Protein AF-A0AA94EML4-F1 (afdb_monomer_lite)

Secondary structure (DSSP, 8-state):
-----EEEEEEEPTTHHHHHHHHHHHHHHH-PPP-HHHHHHHHHHHEEEEEEE---

Radius of gyration: 16.86 Å; chains: 1; bounding box: 46×14×43 Å

Organism: NCBI:txid198620

Sequence (56 aa):
MSAITVTVSIKLAWWVPAYIAGVRFMSELTGLEPDIDRVQAWIMRGINFQVFDNKR

pLDDT: mean 86.9, std 11.48, range [46.38, 96.56]

Structure (mmCIF, N/CA/C/O backbone):
data_AF-A0AA94EML4-F1
#
_entry.id   AF-A0AA94EML4-F1
#
loop_
_atom_site.group_PDB
_atom_site.id
_atom_site.type_symbol
_atom_site.label_atom_id
_atom_site.label_alt_id
_atom_site.label_comp_id
_atom_site.label_asym_id
_atom_site.label_entity_id
_atom_site.label_seq_id
_atom_site.pdbx_PDB_ins_code
_atom_site.Cartn_x
_atom_site.Cartn_y
_atom_site.Cartn_z
_atom_site.occupancy
_atom_site.B_iso_or_equiv
_atom_site.auth_seq_id
_atom_site.auth_comp_id
_atom_site.auth_asym_id
_atom_site.auth_atom_id
_atom_site.pdbx_PDB_model_num
ATOM 1 N N . MET A 1 1 ? -35.771 -0.330 15.861 1.00 46.38 1 MET A N 1
ATOM 2 C CA . MET A 1 1 ? -34.505 -0.644 15.166 1.00 46.38 1 MET A CA 1
ATOM 3 C C . MET A 1 1 ? -33.389 -0.536 16.186 1.00 46.38 1 MET A C 1
ATOM 5 O O . MET A 1 1 ? -33.253 0.526 16.776 1.00 46.38 1 MET A O 1
ATOM 9 N N . SER A 1 2 ? -32.678 -1.628 16.467 1.00 63.56 2 SER A N 1
ATOM 10 C CA . SER A 1 2 ? -31.515 -1.593 17.363 1.00 63.56 2 SER A CA 1
ATOM 11 C C . SER A 1 2 ? -30.303 -1.093 16.574 1.00 63.56 2 SER A C 1
ATOM 13 O O . SER A 1 2 ? -30.085 -1.569 15.461 1.00 63.56 2 SER A O 1
ATOM 15 N N . ALA A 1 3 ? -29.559 -0.122 17.105 1.00 72.94 3 ALA A N 1
ATOM 16 C CA . ALA A 1 3 ? -28.360 0.426 16.474 1.00 72.94 3 ALA A CA 1
ATOM 17 C C . ALA A 1 3 ? -27.118 -0.100 17.203 1.00 72.94 3 ALA A C 1
ATOM 19 O O . ALA A 1 3 ? -26.993 0.074 18.414 1.00 72.94 3 ALA A O 1
ATOM 20 N N . ILE A 1 4 ? -26.217 -0.747 16.465 1.00 80.06 4 ILE A N 1
ATOM 21 C CA . ILE A 1 4 ? -24.926 -1.225 16.972 1.00 80.06 4 ILE A CA 1
ATOM 22 C C . ILE A 1 4 ? -23.855 -0.272 16.442 1.00 80.06 4 ILE A C 1
ATOM 24 O O . ILE A 1 4 ? -23.729 -0.099 15.230 1.00 80.06 4 ILE A O 1
ATOM 28 N N . THR A 1 5 ? -23.092 0.346 17.343 1.00 79.06 5 THR A N 1
ATOM 29 C CA . THR A 1 5 ? -21.973 1.228 16.988 1.00 79.06 5 THR A CA 1
ATOM 30 C C . THR A 1 5 ? -20.668 0.471 17.189 1.00 79.06 5 THR A C 1
ATOM 32 O O . THR A 1 5 ? -20.335 0.110 18.315 1.00 79.06 5 THR A O 1
ATOM 35 N N . VAL A 1 6 ? -19.920 0.254 16.108 1.00 82.06 6 VAL A N 1
ATOM 36 C CA . VAL A 1 6 ? -18.604 -0.401 16.138 1.00 82.06 6 VAL A CA 1
ATOM 37 C C . VAL A 1 6 ? -17.534 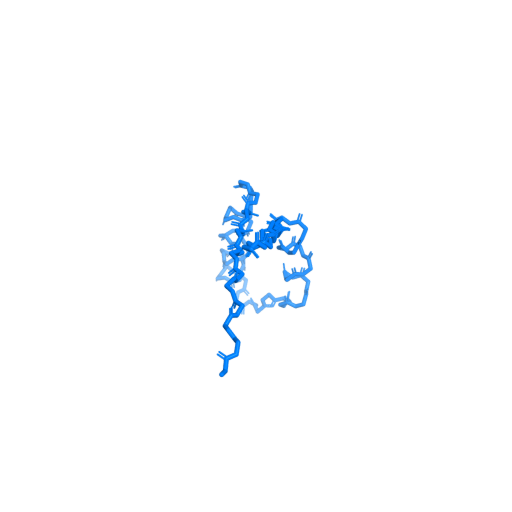0.622 15.783 1.00 82.06 6 VAL A C 1
ATOM 39 O O . VAL A 1 6 ? -17.657 1.322 14.778 1.00 82.06 6 VAL A O 1
ATOM 42 N N . THR A 1 7 ? -16.471 0.692 16.584 1.00 82.12 7 THR A N 1
ATOM 43 C CA . THR A 1 7 ? -15.320 1.557 16.307 1.00 82.12 7 THR A CA 1
ATOM 44 C C . THR A 1 7 ? -14.162 0.698 15.813 1.00 82.12 7 THR A C 1
ATOM 46 O O . THR A 1 7 ? -13.691 -0.186 16.523 1.00 82.12 7 THR A O 1
ATOM 49 N N . VAL A 1 8 ? -13.672 0.959 14.600 1.00 81.75 8 VAL A N 1
ATOM 50 C CA . VAL A 1 8 ? -12.519 0.251 14.020 1.00 81.75 8 VAL A CA 1
ATOM 51 C C . VAL A 1 8 ? -11.329 1.202 13.959 1.00 81.75 8 VAL A C 1
ATOM 53 O O . VAL A 1 8 ? -11.411 2.265 13.350 1.00 81.75 8 VAL A O 1
ATOM 56 N N . SER A 1 9 ? -10.211 0.822 14.578 1.00 83.75 9 SER A N 1
ATOM 57 C CA . SER A 1 9 ? -8.934 1.525 14.449 1.00 83.75 9 SER A CA 1
ATOM 58 C C . SER A 1 9 ? -7.991 0.719 13.564 1.00 83.75 9 SER A C 1
ATOM 60 O O . SER A 1 9 ? -7.744 -0.462 13.808 1.00 83.75 9 SER A O 1
ATOM 62 N N . ILE A 1 10 ? -7.459 1.368 12.532 1.00 86.25 10 ILE A N 1
ATOM 63 C CA . ILE A 1 10 ? -6.489 0.778 11.611 1.00 86.25 10 ILE A CA 1
ATOM 64 C C . ILE A 1 10 ? -5.126 1.371 11.950 1.00 86.25 10 ILE A C 1
ATOM 66 O O . ILE A 1 10 ? -4.920 2.577 11.817 1.00 86.25 10 ILE A O 1
ATOM 70 N N . LYS A 1 11 ? -4.189 0.533 12.395 1.00 89.25 11 LYS A N 1
ATOM 71 C CA . LYS A 1 11 ? -2.798 0.932 12.629 1.00 89.25 11 LYS A CA 1
ATOM 72 C C . LYS A 1 11 ? -1.935 0.445 11.477 1.00 89.25 11 LYS A C 1
ATOM 74 O O . LYS A 1 11 ? -1.883 -0.749 11.199 1.00 89.25 11 LYS A O 1
ATOM 79 N N . LEU A 1 12 ? -1.250 1.379 10.830 1.00 91.94 12 LEU A N 1
ATOM 80 C CA . LEU A 1 12 ? -0.259 1.099 9.798 1.00 91.94 12 LEU A CA 1
ATOM 81 C C . LEU A 1 12 ? 1.124 0.999 10.441 1.00 91.94 12 LEU A C 1
ATOM 83 O O . LEU A 1 12 ? 1.505 1.848 11.248 1.00 91.94 12 LEU A O 1
ATOM 87 N N . ALA A 1 13 ? 1.891 -0.020 10.071 1.00 93.12 13 ALA A N 1
ATOM 88 C CA . ALA A 1 13 ? 3.295 -0.097 10.429 1.00 93.12 13 ALA A CA 1
ATOM 89 C C . ALA A 1 13 ? 4.074 1.022 9.722 1.00 93.12 13 ALA A C 1
ATOM 91 O O . ALA A 1 13 ? 3.820 1.349 8.563 1.00 93.12 13 ALA A O 1
ATOM 92 N N . TRP A 1 14 ? 5.056 1.589 10.421 1.00 94.50 14 TRP A N 1
ATOM 93 C CA . TRP A 1 14 ? 5.822 2.755 9.967 1.00 94.50 14 TRP A CA 1
ATOM 94 C C . TRP A 1 14 ? 6.536 2.551 8.617 1.00 94.50 14 TRP A C 1
ATOM 96 O O . TRP A 1 14 ? 6.786 3.516 7.902 1.00 94.50 14 TRP A O 1
ATOM 106 N N . TRP A 1 15 ? 6.836 1.302 8.247 1.00 94.12 15 TRP A N 1
ATOM 107 C CA . TRP A 1 15 ? 7.526 0.952 7.004 1.00 94.12 15 TRP A CA 1
ATOM 108 C C . TRP A 1 15 ? 6.600 0.875 5.778 1.00 94.12 15 TRP A C 1
ATOM 110 O O . TRP A 1 15 ? 7.080 0.990 4.652 1.00 94.12 15 TRP A O 1
ATOM 120 N N . VAL A 1 16 ? 5.285 0.698 5.965 1.00 93.69 16 VAL A N 1
ATOM 121 C CA . VAL A 1 16 ? 4.303 0.543 4.871 1.00 93.69 16 VAL A CA 1
ATOM 122 C C . VAL A 1 16 ? 4.321 1.717 3.881 1.00 93.69 16 VAL A C 1
ATOM 124 O O . VAL A 1 16 ? 4.424 1.458 2.681 1.00 93.69 16 VAL A O 1
ATOM 127 N N . PRO A 1 17 ? 4.270 2.995 4.311 1.00 92.81 17 PRO A N 1
ATOM 128 C CA . PRO A 1 17 ? 4.303 4.114 3.368 1.00 92.81 17 PRO A CA 1
ATOM 129 C C . PRO A 1 17 ? 5.614 4.182 2.572 1.00 92.81 17 PRO A C 1
ATOM 131 O O . PRO A 1 17 ? 5.584 4.443 1.371 1.00 92.81 17 PRO A O 1
ATOM 134 N N . ALA A 1 18 ? 6.756 3.891 3.205 1.00 95.19 18 ALA A N 1
ATOM 135 C CA . ALA A 1 18 ? 8.050 3.857 2.521 1.00 95.19 18 ALA A CA 1
ATOM 136 C C . ALA A 1 18 ? 8.126 2.714 1.493 1.00 95.19 18 ALA A C 1
ATOM 138 O O . ALA A 1 18 ? 8.632 2.907 0.390 1.00 95.19 18 ALA A O 1
ATOM 139 N N . TYR A 1 19 ? 7.569 1.544 1.820 1.00 94.31 19 TYR A N 1
ATOM 140 C CA . TYR A 1 19 ? 7.468 0.417 0.892 1.00 94.31 19 TYR A CA 1
ATOM 141 C C . TYR A 1 19 ? 6.616 0.759 -0.336 1.00 94.31 19 TYR A C 1
ATOM 143 O O . TYR A 1 19 ? 7.063 0.542 -1.459 1.00 94.31 19 TYR A O 1
ATOM 151 N N . ILE A 1 20 ? 5.431 1.351 -0.143 1.00 93.50 20 ILE A N 1
ATOM 152 C CA . ILE A 1 20 ? 4.550 1.762 -1.250 1.00 93.50 20 ILE A CA 1
ATOM 153 C C . ILE A 1 20 ? 5.246 2.797 -2.142 1.00 93.50 20 ILE A C 1
ATOM 155 O O . ILE A 1 20 ? 5.181 2.690 -3.366 1.00 93.50 20 ILE A O 1
ATOM 159 N N . ALA A 1 21 ? 5.956 3.763 -1.548 1.00 95.25 21 ALA A N 1
ATOM 160 C CA . ALA A 1 21 ? 6.745 4.732 -2.304 1.00 95.25 21 ALA A CA 1
ATOM 161 C C . ALA A 1 21 ? 7.843 4.051 -3.142 1.00 95.25 21 ALA A C 1
ATOM 163 O O . ALA A 1 21 ? 8.013 4.388 -4.311 1.00 95.25 21 ALA A O 1
ATOM 164 N N . GLY A 1 22 ? 8.536 3.054 -2.581 1.00 95.44 22 GLY A N 1
ATOM 165 C CA . GLY A 1 22 ? 9.536 2.263 -3.301 1.00 95.44 22 GLY A CA 1
ATOM 166 C C . GLY A 1 22 ? 8.945 1.441 -4.450 1.00 95.44 22 GLY A C 1
ATOM 167 O O . GLY A 1 22 ? 9.498 1.437 -5.546 1.00 95.44 22 GLY A O 1
ATOM 168 N N . VAL A 1 23 ? 7.797 0.791 -4.235 1.00 94.75 23 VAL A N 1
ATOM 169 C CA . VAL A 1 23 ? 7.083 0.044 -5.287 1.00 94.75 23 VAL A CA 1
ATOM 170 C C . VAL A 1 23 ? 6.660 0.977 -6.418 1.00 94.75 23 VAL A C 1
ATOM 172 O O . VAL A 1 23 ? 6.890 0.663 -7.584 1.00 94.75 23 VAL A O 1
ATOM 175 N N . ARG A 1 24 ? 6.100 2.145 -6.084 1.00 94.62 24 ARG A N 1
ATOM 176 C CA . ARG A 1 24 ? 5.730 3.162 -7.071 1.00 94.62 24 ARG A CA 1
ATOM 177 C C . ARG A 1 24 ? 6.944 3.637 -7.864 1.00 94.62 24 ARG A C 1
ATOM 179 O O . ARG A 1 24 ? 6.886 3.649 -9.086 1.00 94.62 24 ARG A O 1
ATOM 186 N N . PHE A 1 25 ? 8.039 3.976 -7.187 1.00 96.25 25 PHE A N 1
ATOM 187 C CA . PHE A 1 25 ? 9.271 4.404 -7.847 1.00 96.25 25 PHE A CA 1
ATOM 188 C C . PHE A 1 25 ? 9.810 3.333 -8.801 1.00 96.25 25 PHE A C 1
ATOM 190 O O . PHE A 1 25 ? 10.185 3.647 -9.923 1.00 96.25 25 PHE A O 1
ATOM 197 N N . MET A 1 26 ? 9.802 2.059 -8.398 1.00 94.81 26 MET A N 1
ATOM 198 C CA . MET A 1 26 ? 10.241 0.962 -9.266 1.00 94.81 26 MET A CA 1
ATOM 199 C C . MET A 1 26 ? 9.297 0.743 -10.451 1.00 94.81 26 MET A C 1
ATOM 201 O O . MET A 1 26 ? 9.770 0.440 -11.543 1.00 94.81 26 MET A O 1
ATOM 205 N N . SER A 1 27 ? 7.989 0.926 -10.268 1.00 94.94 27 SER A N 1
ATOM 206 C CA . SER A 1 27 ? 7.021 0.887 -11.369 1.00 94.94 27 SER A CA 1
ATOM 207 C C . SER A 1 27 ? 7.261 2.025 -12.365 1.00 94.94 27 SER A C 1
ATOM 209 O O . SER A 1 27 ? 7.361 1.773 -13.561 1.00 94.94 27 SER A O 1
ATOM 211 N N . GLU A 1 28 ? 7.474 3.253 -11.881 1.00 94.69 28 GLU A N 1
ATOM 212 C CA . GLU A 1 28 ? 7.812 4.411 -12.722 1.00 94.69 28 GLU A CA 1
ATOM 2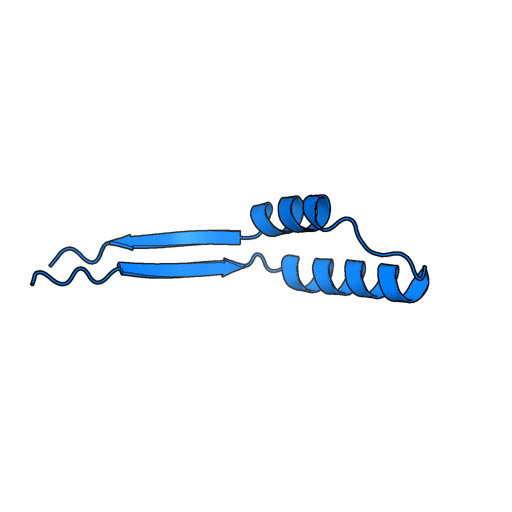13 C C . GLU A 1 28 ? 9.167 4.229 -13.432 1.00 94.69 28 GLU A C 1
ATOM 215 O O . GLU A 1 28 ? 9.305 4.582 -14.601 1.00 94.69 28 GLU A O 1
ATOM 220 N N . LEU A 1 29 ? 10.156 3.635 -12.756 1.00 96.56 29 LEU A N 1
ATOM 221 C CA . LEU A 1 29 ? 11.499 3.412 -13.296 1.00 96.56 29 LEU A CA 1
ATOM 222 C C . LEU A 1 29 ? 11.541 2.303 -14.356 1.00 96.56 29 LEU A C 1
ATOM 224 O O . LEU A 1 29 ? 12.277 2.410 -15.333 1.00 96.56 29 LEU A O 1
ATOM 228 N N . THR A 1 30 ? 10.794 1.218 -14.147 1.00 94.06 30 THR A N 1
ATOM 229 C CA . THR A 1 30 ? 10.795 0.048 -15.045 1.00 94.06 30 THR A CA 1
ATOM 230 C C . THR A 1 30 ? 9.704 0.107 -16.110 1.00 94.06 30 THR A C 1
ATOM 232 O O . THR A 1 30 ? 9.776 -0.632 -17.089 1.00 94.06 30 THR A O 1
ATOM 235 N N . GLY A 1 31 ? 8.693 0.961 -15.926 1.00 93.81 31 GLY A N 1
ATOM 236 C CA . GLY A 1 31 ? 7.495 1.012 -16.762 1.00 93.81 31 GLY A CA 1
ATOM 237 C C . GLY A 1 31 ? 6.578 -0.206 -16.608 1.00 93.81 31 GLY A C 1
ATOM 238 O O . GLY A 1 31 ? 5.662 -0.376 -17.409 1.00 93.81 31 GLY A O 1
ATOM 239 N N . LEU A 1 32 ? 6.831 -1.070 -15.619 1.00 93.06 32 LEU A N 1
ATOM 240 C CA . LEU A 1 32 ? 6.054 -2.280 -15.364 1.00 93.06 32 LEU A CA 1
ATOM 241 C C . LEU A 1 32 ? 5.021 -2.039 -14.267 1.00 93.06 32 LEU A C 1
ATOM 243 O O . LEU A 1 32 ? 5.272 -1.327 -13.289 1.00 93.06 32 LEU A O 1
ATOM 247 N N . GLU A 1 33 ? 3.869 -2.687 -14.401 1.00 92.50 33 GLU A N 1
ATOM 248 C CA . GLU A 1 33 ? 2.859 -2.691 -13.352 1.00 92.50 33 GLU A CA 1
ATOM 249 C C . GLU A 1 33 ? 3.291 -3.620 -12.209 1.00 92.50 33 GLU A C 1
ATOM 251 O O . GLU A 1 33 ? 3.730 -4.752 -12.449 1.00 92.50 33 GLU A O 1
ATOM 256 N N . PRO A 1 34 ? 3.205 -3.160 -10.952 1.00 89.75 34 PRO A N 1
ATOM 257 C CA . PRO A 1 34 ? 3.480 -4.014 -9.816 1.00 89.75 34 PRO A CA 1
ATOM 258 C C . PRO A 1 34 ? 2.370 -5.056 -9.668 1.00 89.75 34 PRO A C 1
ATOM 260 O O . PRO A 1 34 ? 1.187 -4.753 -9.810 1.00 89.75 34 PRO A O 1
ATOM 263 N N . ASP A 1 35 ? 2.759 -6.278 -9.315 1.00 92.75 35 ASP A N 1
ATOM 264 C CA . ASP A 1 35 ? 1.827 -7.339 -8.937 1.00 92.75 35 ASP A CA 1
ATOM 265 C C . ASP A 1 35 ? 1.060 -6.927 -7.667 1.00 92.75 35 ASP A C 1
ATOM 267 O O . ASP A 1 35 ? 1.601 -6.932 -6.552 1.00 92.75 35 ASP A O 1
ATOM 271 N N . ILE A 1 36 ? -0.197 -6.517 -7.858 1.00 92.19 36 ILE A N 1
ATOM 272 C CA . ILE A 1 36 ? -1.051 -5.958 -6.807 1.00 92.19 36 ILE A CA 1
ATOM 273 C C . ILE A 1 36 ? -1.355 -6.993 -5.725 1.00 92.19 36 ILE A C 1
ATOM 275 O O . ILE A 1 36 ? -1.338 -6.632 -4.548 1.00 92.19 36 ILE A O 1
ATOM 279 N N . ASP A 1 37 ? -1.551 -8.266 -6.074 1.00 94.62 37 ASP A N 1
ATOM 280 C CA . ASP A 1 37 ? -1.799 -9.332 -5.099 1.00 94.62 37 ASP A CA 1
ATOM 281 C C . ASP A 1 37 ? -0.610 -9.484 -4.146 1.00 94.62 37 ASP A C 1
ATOM 283 O O . ASP A 1 37 ? -0.760 -9.569 -2.919 1.00 94.62 37 ASP A O 1
ATOM 287 N N . ARG A 1 38 ? 0.609 -9.434 -4.693 1.00 92.19 38 ARG A N 1
ATOM 288 C CA . ARG A 1 38 ? 1.833 -9.509 -3.890 1.00 92.19 38 ARG A CA 1
ATOM 289 C C . ARG A 1 38 ? 2.022 -8.275 -3.012 1.00 92.19 38 ARG A C 1
ATOM 291 O O . ARG A 1 38 ? 2.388 -8.411 -1.841 1.00 92.19 38 ARG A O 1
ATOM 298 N N . VAL A 1 39 ? 1.786 -7.085 -3.559 1.00 94.06 39 VAL A N 1
ATOM 299 C CA . VAL A 1 39 ? 1.877 -5.818 -2.817 1.00 94.06 39 VAL A CA 1
ATOM 300 C C . VAL A 1 39 ? 0.851 -5.790 -1.684 1.00 94.06 39 VAL A C 1
ATOM 302 O O . VAL A 1 39 ? 1.201 -5.467 -0.548 1.00 94.06 39 VAL A O 1
ATOM 305 N N . GLN A 1 40 ? -0.385 -6.212 -1.949 1.00 93.56 40 GLN A N 1
ATOM 306 C CA . GLN A 1 40 ? -1.447 -6.319 -0.955 1.00 93.56 40 GLN A CA 1
ATOM 307 C C . GLN A 1 40 ? -1.070 -7.300 0.157 1.00 93.56 40 GLN A C 1
ATOM 309 O O . GLN A 1 40 ? -1.198 -6.957 1.332 1.00 93.56 40 GLN A O 1
ATOM 314 N N . ALA A 1 41 ? -0.547 -8.484 -0.174 1.00 93.56 41 ALA A N 1
ATOM 315 C CA . ALA A 1 41 ? -0.107 -9.457 0.825 1.00 93.56 41 ALA A CA 1
ATOM 316 C C . ALA A 1 41 ? 0.986 -8.895 1.752 1.00 93.56 41 ALA A C 1
ATOM 318 O O . ALA A 1 41 ? 0.997 -9.184 2.951 1.00 93.56 41 ALA A O 1
ATOM 319 N N . TRP A 1 42 ? 1.893 -8.068 1.224 1.00 93.50 42 TRP A N 1
ATOM 320 C CA . TRP A 1 42 ? 2.891 -7.368 2.033 1.00 93.50 42 TRP A CA 1
ATOM 321 C C . TRP A 1 42 ? 2.267 -6.284 2.905 1.00 93.50 42 TRP A C 1
ATOM 323 O O . TRP A 1 42 ? 2.488 -6.283 4.114 1.00 93.50 42 TRP A O 1
ATOM 333 N N . ILE A 1 43 ? 1.450 -5.402 2.332 1.00 92.75 43 ILE A N 1
ATOM 334 C CA . ILE A 1 43 ? 0.794 -4.317 3.071 1.00 92.75 43 ILE A CA 1
ATOM 335 C C . ILE A 1 43 ? -0.075 -4.876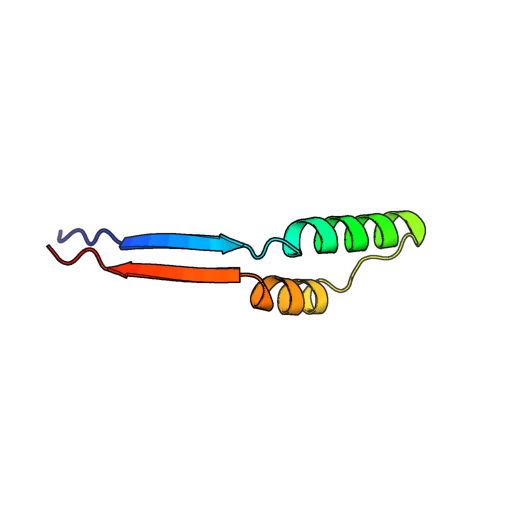 4.205 1.00 92.75 43 ILE A C 1
ATOM 337 O O . ILE A 1 43 ? -0.010 -4.369 5.322 1.00 92.75 43 ILE A O 1
ATOM 341 N N . MET A 1 44 ? -0.811 -5.966 3.969 1.00 92.81 44 MET A N 1
ATOM 342 C CA . MET A 1 44 ? -1.644 -6.620 4.983 1.00 92.81 44 MET A CA 1
ATOM 343 C C . MET A 1 44 ? -0.844 -7.119 6.193 1.00 92.81 44 MET A C 1
ATOM 345 O O . MET A 1 44 ? -1.380 -7.143 7.295 1.00 92.81 44 MET A O 1
ATOM 349 N N . ARG A 1 45 ? 0.448 -7.448 6.042 1.00 90.56 45 ARG A N 1
ATOM 350 C CA . ARG A 1 45 ? 1.331 -7.763 7.187 1.00 90.56 45 ARG A CA 1
ATOM 351 C C . ARG A 1 45 ? 1.663 -6.538 8.036 1.00 90.56 45 ARG A C 1
ATOM 353 O O . ARG A 1 45 ? 1.999 -6.676 9.208 1.00 90.56 45 ARG A O 1
ATOM 360 N N . GLY A 1 46 ? 1.623 -5.354 7.432 1.00 89.38 46 GLY A N 1
ATOM 361 C CA . GLY A 1 46 ? 1.857 -4.078 8.096 1.00 89.38 46 GLY A CA 1
ATOM 362 C C . GLY A 1 46 ? 0.589 -3.425 8.644 1.00 89.38 46 GLY A C 1
ATOM 363 O O . GLY A 1 46 ? 0.704 -2.425 9.348 1.00 89.38 46 GLY A O 1
ATOM 364 N N . ILE A 1 47 ? -0.601 -3.955 8.350 1.00 92.50 47 ILE A N 1
ATOM 365 C CA . ILE A 1 47 ? -1.862 -3.429 8.873 1.00 92.50 47 ILE A CA 1
ATOM 366 C C . ILE A 1 47 ? -2.278 -4.227 10.107 1.00 92.50 47 ILE A C 1
ATOM 368 O O . ILE A 1 47 ? -2.417 -5.446 10.069 1.00 92.50 47 ILE A O 1
ATOM 372 N N . ASN A 1 48 ? -2.528 -3.521 11.206 1.00 87.06 48 ASN A N 1
ATOM 373 C CA . ASN A 1 48 ? -3.108 -4.082 12.416 1.00 87.06 48 ASN A CA 1
ATOM 374 C C . ASN A 1 48 ? -4.508 -3.490 12.628 1.00 87.06 48 ASN A C 1
ATOM 376 O O . ASN A 1 48 ? -4.658 -2.280 12.821 1.00 87.06 48 ASN A O 1
ATOM 380 N N . PHE A 1 49 ? -5.525 -4.349 12.569 1.00 85.75 49 PHE A N 1
ATOM 381 C CA . PHE A 1 49 ? -6.918 -3.978 12.797 1.00 85.75 49 PHE A CA 1
ATOM 382 C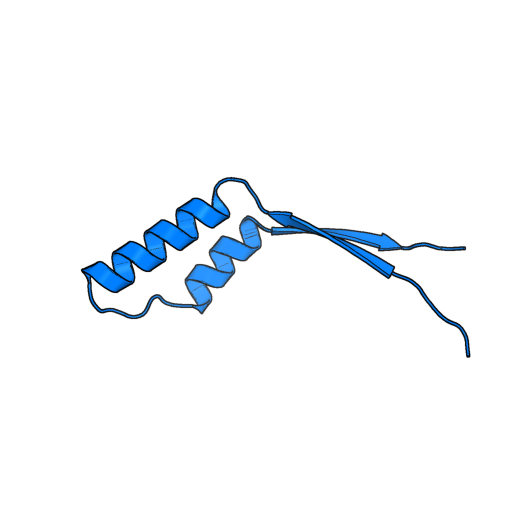 C . PHE A 1 49 ? -7.266 -4.166 14.273 1.00 85.75 49 PHE A C 1
ATOM 384 O O . PHE A 1 49 ? -7.252 -5.284 14.786 1.00 85.75 49 PHE A O 1
ATOM 391 N N . GLN A 1 50 ? -7.608 -3.075 14.953 1.00 82.06 50 GLN A N 1
ATOM 392 C CA . GLN A 1 50 ? -8.133 -3.105 16.315 1.00 82.06 50 GLN A CA 1
ATOM 393 C C . GLN A 1 50 ? -9.626 -2.788 16.256 1.00 82.06 50 GLN A C 1
ATOM 395 O O . GLN A 1 50 ? -10.022 -1.655 15.977 1.00 82.06 50 GLN A O 1
ATOM 400 N N . VAL A 1 51 ? -10.456 -3.809 16.471 1.00 79.88 51 VAL A N 1
ATOM 401 C CA . VAL A 1 51 ? -11.913 -3.665 16.535 1.00 79.88 51 VAL A CA 1
ATOM 402 C C . VAL A 1 51 ? -12.304 -3.433 17.986 1.00 79.88 51 VAL A C 1
ATOM 404 O O . VAL A 1 51 ? -12.011 -4.255 18.852 1.00 79.88 51 VAL A O 1
ATOM 407 N N . PHE A 1 52 ? -12.969 -2.315 18.243 1.00 74.88 52 PHE A N 1
ATOM 408 C CA . PHE A 1 52 ? -13.537 -1.989 19.539 1.00 74.88 52 PHE A CA 1
ATOM 409 C C . PHE A 1 52 ? -15.054 -2.180 19.453 1.00 74.88 52 PHE A C 1
ATOM 411 O O . PHE A 1 52 ? -15.758 -1.413 18.788 1.00 74.88 52 PHE A O 1
ATOM 418 N N . ASP A 1 53 ? -15.548 -3.231 20.108 1.00 66.75 53 ASP A N 1
ATOM 419 C CA . ASP A 1 53 ? -16.980 -3.464 20.297 1.00 66.75 53 ASP A CA 1
ATOM 420 C C . ASP A 1 53 ? -17.470 -2.569 21.439 1.00 66.75 53 ASP A C 1
ATOM 422 O O . ASP A 1 53 ? -17.133 -2.776 22.607 1.00 66.75 53 ASP A O 1
ATOM 426 N N . ASN A 1 54 ? -18.225 -1.525 21.100 1.00 62.88 54 ASN A N 1
ATOM 427 C CA . ASN A 1 54 ? -18.819 -0.637 22.090 1.00 62.88 54 ASN A CA 1
ATOM 428 C C . ASN A 1 54 ? -20.139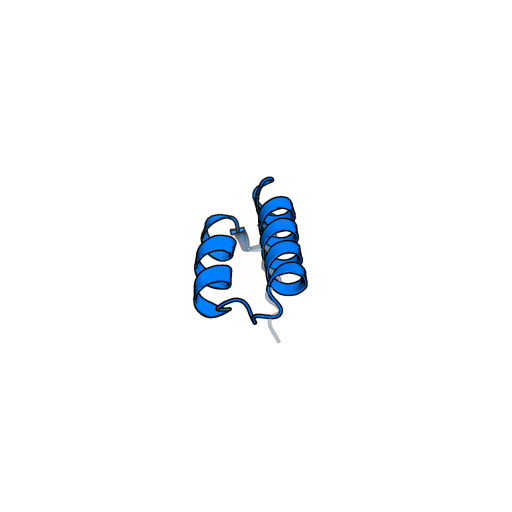 -1.246 22.580 1.00 62.88 54 ASN A C 1
ATOM 430 O O . ASN A 1 54 ? -21.224 -0.819 22.179 1.00 62.88 54 ASN A O 1
ATOM 434 N N . LYS A 1 55 ? -20.043 -2.269 23.434 1.00 57.25 55 LYS A N 1
ATOM 435 C CA . LYS A 1 55 ? -21.190 -2.810 24.168 1.00 57.25 55 LYS A CA 1
ATOM 436 C C . LYS A 1 55 ? -21.643 -1.786 25.214 1.00 57.25 55 LYS A C 1
ATOM 438 O O . LYS A 1 55 ? -20.972 -1.596 26.226 1.00 57.25 55 LYS A O 1
ATOM 443 N N . ARG A 1 56 ? -22.750 -1.099 24.922 1.00 54.78 56 ARG A N 1
ATOM 444 C CA . ARG A 1 56 ? -23.548 -0.355 25.906 1.00 54.7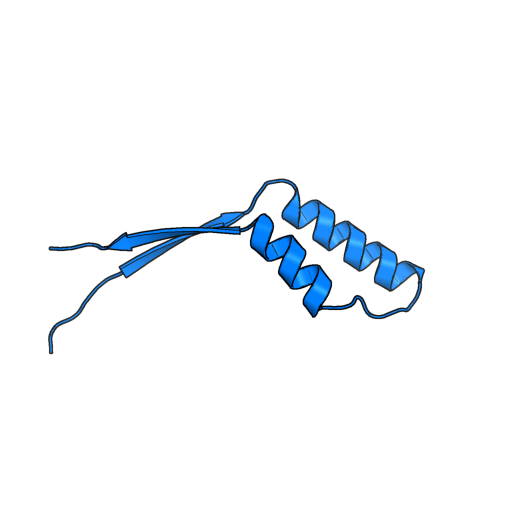8 56 ARG A CA 1
ATOM 445 C C . ARG A 1 56 ? -24.465 -1.297 26.670 1.00 54.78 56 ARG A C 1
ATOM 447 O O . ARG A 1 56 ? -24.982 -2.238 26.028 1.00 54.78 56 ARG A O 1
#

Foldseek 3Di:
DDDWDKDKDKAFAPCLVVVVVVQVVVCVVVVDDDPVVVNVVVRVVRIDIDIDGPDD